Protein AF-A0A1V1NQJ0-F1 (afdb_monomer_lite)

Structure (mmCIF, N/CA/C/O backbone):
data_AF-A0A1V1NQJ0-F1
#
_entry.id   AF-A0A1V1NQJ0-F1
#
loop_
_atom_site.group_PDB
_atom_site.id
_atom_site.type_symbol
_atom_site.label_atom_id
_atom_site.label_alt_id
_atom_site.label_comp_id
_atom_site.label_asym_id
_atom_site.label_entity_id
_atom_site.label_seq_id
_atom_site.pdbx_PDB_ins_code
_atom_site.Cartn_x
_atom_site.Cartn_y
_atom_site.Cartn_z
_atom_site.occupancy
_atom_site.B_iso_or_equiv
_atom_site.auth_seq_id
_atom_site.auth_comp_id
_atom_site.auth_asym_id
_atom_site.auth_atom_id
_atom_site.pdbx_PDB_model_num
ATOM 1 N N . MET A 1 1 ? -17.697 4.353 -6.370 1.00 32.78 1 MET A N 1
ATOM 2 C CA . MET A 1 1 ? -17.011 3.066 -6.567 1.00 32.78 1 MET A CA 1
ATOM 3 C C . MET A 1 1 ? -15.538 3.416 -6.629 1.00 32.78 1 MET A C 1
ATOM 5 O O . MET A 1 1 ? -15.213 4.325 -7.378 1.00 32.78 1 MET A O 1
ATOM 9 N N . PHE A 1 2 ? -14.697 2.880 -5.739 1.00 35.38 2 PHE A N 1
ATOM 10 C CA . PHE A 1 2 ? -13.250 3.011 -5.921 1.00 35.38 2 PHE A CA 1
ATOM 11 C C . PHE A 1 2 ? -12.925 2.095 -7.092 1.00 35.38 2 PHE A C 1
ATOM 13 O O . PHE A 1 2 ? -12.887 0.878 -6.918 1.00 35.38 2 PHE A O 1
ATOM 20 N N . ASP A 1 3 ? -12.835 2.669 -8.288 1.00 44.50 3 ASP A N 1
ATOM 21 C CA . ASP A 1 3 ? -12.303 1.939 -9.425 1.00 44.50 3 ASP A CA 1
ATOM 22 C C . ASP A 1 3 ? -10.892 1.516 -9.031 1.00 44.50 3 ASP A C 1
ATOM 24 O O . ASP A 1 3 ? -10.130 2.316 -8.481 1.00 44.50 3 ASP A O 1
ATOM 28 N N . MET A 1 4 ? -10.614 0.221 -9.190 1.00 48.53 4 MET A N 1
ATOM 29 C CA . MET A 1 4 ? -9.307 -0.381 -8.953 1.00 48.53 4 MET A CA 1
ATOM 30 C C . MET A 1 4 ? -8.278 0.580 -9.540 1.00 48.53 4 MET A C 1
ATOM 32 O O . MET A 1 4 ? -8.363 0.8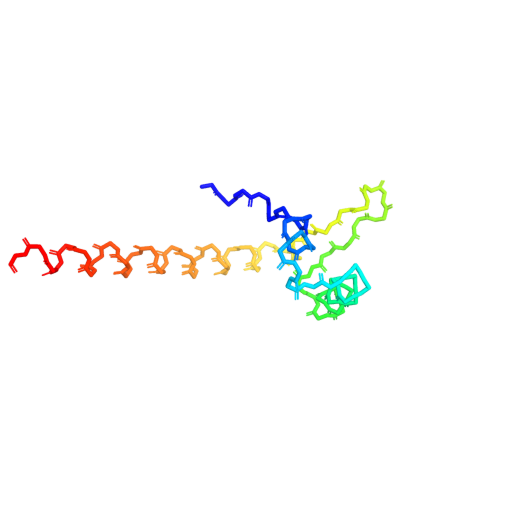61 -10.734 1.00 48.53 4 MET A O 1
ATOM 36 N N . ILE A 1 5 ? -7.425 1.179 -8.694 1.00 55.41 5 ILE A N 1
ATOM 37 C CA . ILE A 1 5 ? -6.436 2.162 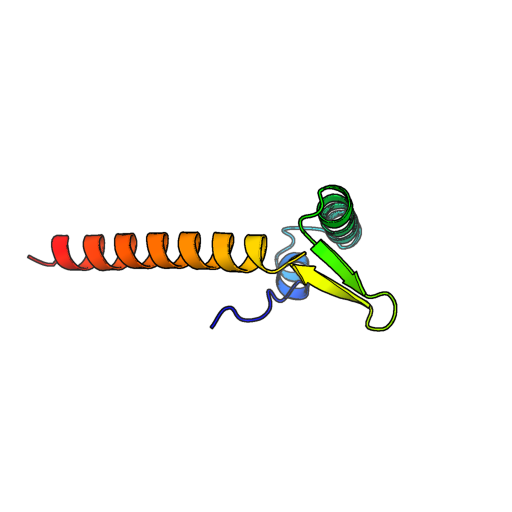-9.148 1.00 55.41 5 ILE A CA 1
ATOM 38 C C . ILE A 1 5 ? -5.727 1.494 -10.312 1.00 55.41 5 ILE A C 1
ATOM 40 O O . ILE A 1 5 ? -5.069 0.471 -10.118 1.00 55.41 5 ILE A O 1
ATOM 44 N N . ASP A 1 6 ? -5.940 2.009 -11.523 1.00 63.16 6 ASP A N 1
ATOM 45 C CA . ASP A 1 6 ? -5.285 1.452 -12.688 1.00 63.16 6 ASP A CA 1
ATOM 46 C C . ASP A 1 6 ? -3.818 1.826 -12.540 1.00 63.16 6 ASP A C 1
ATOM 48 O O . ASP A 1 6 ? -3.400 2.920 -12.907 1.00 63.16 6 ASP A O 1
ATOM 52 N N . LEU A 1 7 ? -3.036 0.948 -11.921 1.00 65.69 7 LEU A N 1
ATOM 53 C CA . LEU A 1 7 ? -1.608 1.141 -11.702 1.00 65.69 7 LEU A CA 1
ATOM 54 C C . LEU A 1 7 ? -0.889 1.414 -13.036 1.00 65.69 7 LEU A C 1
ATOM 56 O O . LEU A 1 7 ? 0.109 2.131 -13.059 1.00 65.69 7 LEU A O 1
ATOM 60 N N . ARG A 1 8 ? -1.452 0.957 -14.170 1.00 63.28 8 ARG A N 1
ATOM 61 C CA . ARG A 1 8 ? -0.944 1.277 -15.514 1.00 63.28 8 ARG A CA 1
ATOM 62 C C . ARG A 1 8 ? -1.097 2.756 -15.846 1.00 63.28 8 ARG A C 1
ATOM 64 O O . ARG A 1 8 ? -0.258 3.308 -16.550 1.00 63.28 8 ARG A O 1
ATOM 71 N N . SER A 1 9 ? -2.128 3.415 -15.322 1.00 67.31 9 SER A N 1
ATOM 72 C CA . SER A 1 9 ? -2.327 4.854 -15.500 1.00 67.31 9 SER A CA 1
ATOM 73 C C . SER A 1 9 ? -1.243 5.683 -14.796 1.00 67.31 9 SER A C 1
ATOM 75 O O . SER A 1 9 ? -0.846 6.713 -15.335 1.00 67.31 9 SER A O 1
ATOM 77 N N . LEU A 1 10 ? -0.687 5.206 -13.673 1.00 66.12 10 LEU A N 1
ATOM 78 C CA . LEU A 1 10 ? 0.413 5.870 -12.953 1.00 66.12 10 LEU A CA 1
ATOM 79 C C . LEU A 1 10 ? 1.738 5.815 -13.730 1.00 66.12 10 LEU A C 1
ATOM 81 O O . LEU A 1 10 ? 2.482 6.798 -13.754 1.00 66.12 10 LEU A O 1
ATOM 85 N N . ILE A 1 11 ? 1.990 4.697 -14.421 1.00 66.69 11 ILE A N 1
ATOM 86 C CA . ILE A 1 11 ? 3.114 4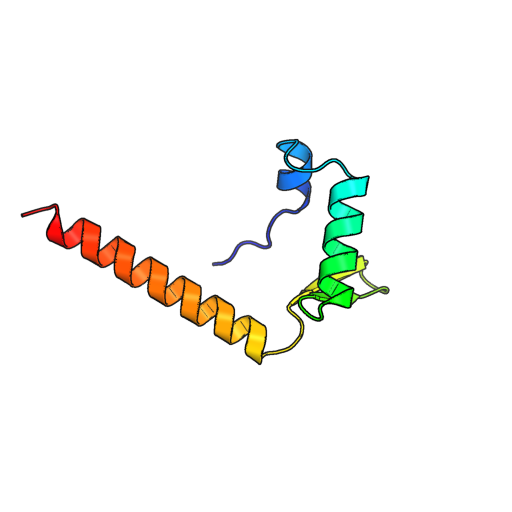.539 -15.359 1.00 66.69 11 ILE A CA 1
ATOM 87 C C . ILE A 1 11 ? 2.893 5.424 -16.592 1.00 66.69 11 ILE A C 1
ATOM 89 O O . ILE A 1 11 ? 3.773 6.177 -17.012 1.00 66.69 11 ILE A O 1
ATOM 93 N N . HIS A 1 12 ? 1.686 5.391 -17.162 1.00 65.25 12 HIS A N 1
ATOM 94 C CA . HIS A 1 12 ? 1.356 6.129 -18.383 1.00 65.25 12 HIS A CA 1
ATOM 95 C C . HIS A 1 12 ? 1.398 7.656 -18.190 1.00 65.25 12 HIS A C 1
ATOM 97 O O . HIS A 1 12 ? 1.723 8.395 -19.119 1.00 65.25 12 HIS A O 1
ATOM 103 N N . GLN A 1 13 ? 1.119 8.143 -16.979 1.00 75.81 13 GLN A N 1
ATOM 104 C CA . GLN A 1 13 ? 1.242 9.557 -16.609 1.00 75.81 13 GLN A CA 1
ATOM 105 C C . GLN A 1 13 ? 2.680 9.968 -16.238 1.00 75.81 13 GLN A C 1
ATOM 107 O O . GLN A 1 13 ? 2.900 11.119 -15.861 1.00 75.81 13 GLN A O 1
ATOM 112 N N . LYS A 1 14 ? 3.667 9.061 -16.363 1.00 66.44 14 LYS A N 1
ATOM 113 C CA . LYS A 1 14 ? 5.076 9.249 -15.962 1.00 66.44 14 LYS A CA 1
ATOM 114 C C . LYS A 1 14 ? 5.258 9.702 -14.509 1.00 66.44 14 LYS A C 1
ATOM 116 O O . LYS A 1 14 ? 6.282 10.290 -14.169 1.00 66.44 14 LYS A O 1
ATOM 121 N N . THR A 1 15 ? 4.272 9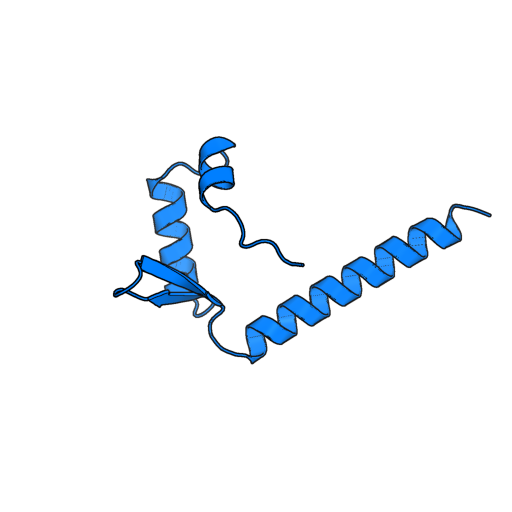.456 -13.650 1.00 70.62 15 THR A N 1
ATOM 122 C CA . THR A 1 15 ? 4.382 9.763 -12.218 1.00 70.62 15 THR A CA 1
ATOM 123 C C . THR A 1 15 ? 5.367 8.808 -11.546 1.00 70.62 15 THR A C 1
ATOM 125 O O . THR A 1 15 ? 6.068 9.205 -10.623 1.00 70.62 15 THR A O 1
ATOM 128 N N . PHE A 1 16 ? 5.463 7.586 -12.070 1.00 68.94 16 PHE A N 1
ATOM 129 C CA . PHE A 1 16 ? 6.453 6.579 -11.711 1.00 68.94 16 PHE A CA 1
ATOM 130 C C . PHE A 1 16 ? 6.991 5.924 -12.990 1.00 68.94 16 PHE A C 1
ATOM 132 O O . PHE A 1 16 ? 6.235 5.746 -13.947 1.00 68.94 16 PHE A O 1
ATOM 139 N N . ASP A 1 17 ? 8.278 5.569 -13.022 1.00 79.25 17 ASP A N 1
ATOM 140 C CA . ASP A 1 17 ? 8.746 4.542 -13.961 1.00 79.25 17 ASP A CA 1
ATOM 141 C C . ASP A 1 17 ? 8.392 3.139 -13.428 1.00 79.25 17 ASP A C 1
ATOM 143 O O . ASP A 1 17 ? 8.012 2.989 -12.262 1.00 79.25 17 ASP A O 1
ATOM 147 N N . ASP A 1 18 ? 8.486 2.112 -14.277 1.00 76.00 18 ASP A N 1
ATOM 148 C CA . ASP A 1 18 ? 8.105 0.739 -13.913 1.00 76.00 18 ASP A CA 1
ATOM 149 C C . ASP A 1 18 ? 8.878 0.195 -12.696 1.00 76.00 18 ASP A C 1
ATOM 151 O O . ASP A 1 18 ? 8.319 -0.545 -11.885 1.00 76.00 18 ASP A O 1
ATOM 155 N N . ILE A 1 19 ? 10.153 0.568 -12.547 1.00 84.94 19 ILE A N 1
ATOM 156 C CA . ILE A 1 19 ? 11.017 0.132 -11.444 1.00 84.94 19 ILE A CA 1
ATOM 157 C C . ILE A 1 19 ? 10.611 0.857 -10.161 1.00 84.94 19 ILE A C 1
ATOM 159 O O . ILE A 1 19 ? 10.440 0.222 -9.124 1.00 84.94 19 ILE A O 1
ATOM 163 N N . MET A 1 20 ? 10.394 2.171 -10.237 1.00 85.44 20 MET A N 1
ATOM 164 C CA . MET A 1 20 ? 9.963 2.982 -9.101 1.00 85.44 20 MET A CA 1
ATOM 165 C C . MET A 1 20 ? 8.593 2.554 -8.577 1.00 85.44 20 MET A C 1
ATOM 167 O O . MET A 1 20 ? 8.392 2.510 -7.365 1.00 85.44 20 MET A O 1
ATOM 171 N N . LEU A 1 21 ? 7.651 2.221 -9.466 1.00 84.00 21 LEU A N 1
ATOM 172 C CA . LEU A 1 21 ? 6.337 1.743 -9.044 1.00 84.00 21 LEU A CA 1
ATOM 173 C C . LEU A 1 21 ? 6.445 0.393 -8.328 1.00 84.00 21 LEU A C 1
ATOM 175 O O . LEU A 1 21 ? 5.803 0.192 -7.299 1.00 84.00 21 LEU A O 1
ATOM 179 N N . LEU A 1 22 ? 7.248 -0.531 -8.861 1.00 86.38 22 LEU A N 1
ATOM 180 C CA . LEU A 1 22 ? 7.447 -1.841 -8.248 1.00 86.38 22 LEU A CA 1
ATOM 181 C C . LEU A 1 22 ? 8.107 -1.727 -6.867 1.00 86.38 22 LEU A C 1
ATOM 183 O O . LEU A 1 22 ? 7.656 -2.379 -5.923 1.00 86.38 22 LEU A O 1
ATOM 187 N N . ASP A 1 23 ? 9.136 -0.889 -6.735 1.00 90.38 23 ASP A N 1
ATOM 188 C CA . ASP A 1 23 ? 9.803 -0.637 -5.455 1.00 90.38 23 ASP A CA 1
ATOM 189 C C . ASP A 1 23 ? 8.840 -0.039 -4.428 1.00 90.38 23 ASP A C 1
ATOM 191 O O . ASP A 1 23 ? 8.799 -0.500 -3.287 1.00 90.38 23 ASP A O 1
ATOM 195 N N . GLU A 1 24 ? 8.002 0.916 -4.834 1.00 88.44 24 GLU A N 1
ATOM 196 C CA . GLU A 1 24 ? 7.021 1.518 -3.932 1.00 88.44 24 GLU A CA 1
ATOM 197 C C . GLU A 1 24 ? 5.943 0.511 -3.505 1.00 88.44 24 GLU A C 1
ATOM 199 O O . GLU A 1 24 ? 5.610 0.414 -2.325 1.00 88.44 24 GLU A O 1
ATOM 204 N N . LEU A 1 25 ? 5.434 -0.317 -4.423 1.00 88.75 25 LEU A N 1
ATOM 205 C CA . LEU A 1 25 ? 4.478 -1.372 -4.074 1.00 88.75 25 LEU A CA 1
ATOM 206 C C . LEU A 1 25 ? 5.087 -2.391 -3.100 1.00 88.75 25 LEU A C 1
ATOM 208 O O . LEU A 1 25 ? 4.431 -2.801 -2.141 1.00 88.75 25 LEU A O 1
ATOM 212 N N . ASN A 1 26 ? 6.350 -2.768 -3.301 1.00 90.19 26 ASN A N 1
ATOM 213 C CA . ASN A 1 26 ? 7.068 -3.656 -2.388 1.00 90.19 26 ASN A CA 1
ATOM 214 C C . ASN A 1 26 ? 7.301 -3.005 -1.021 1.00 90.19 26 ASN A C 1
ATOM 216 O O . ASN A 1 26 ? 7.144 -3.661 0.010 1.00 90.19 26 ASN A O 1
ATOM 220 N N . HIS A 1 27 ? 7.620 -1.714 -0.993 1.00 92.75 27 HIS A N 1
ATOM 221 C CA . HIS A 1 27 ? 7.751 -0.946 0.238 1.00 92.75 27 HIS A CA 1
ATOM 222 C C . HIS A 1 27 ? 6.423 -0.896 1.012 1.00 92.75 27 HIS A C 1
ATOM 224 O O . HIS A 1 27 ? 6.396 -1.148 2.217 1.00 92.75 27 HIS A O 1
ATOM 230 N N . LEU A 1 28 ? 5.294 -0.695 0.327 1.00 90.62 28 LEU A N 1
ATOM 231 C CA . LEU A 1 28 ? 3.963 -0.736 0.940 1.00 90.62 28 LEU A CA 1
ATOM 232 C C . LEU A 1 28 ? 3.600 -2.122 1.495 1.00 90.62 28 LEU A C 1
ATOM 234 O O . LEU A 1 28 ? 2.913 -2.204 2.515 1.00 90.62 28 LEU A O 1
ATOM 238 N N . VAL A 1 29 ? 4.086 -3.207 0.885 1.00 89.88 29 VAL A N 1
ATOM 239 C CA . VAL A 1 29 ? 3.967 -4.558 1.462 1.00 89.88 29 VAL A CA 1
ATOM 240 C C . VAL A 1 29 ? 4.790 -4.678 2.748 1.00 89.88 29 VAL A C 1
ATOM 242 O O . VAL A 1 29 ? 4.284 -5.161 3.759 1.00 89.88 29 VAL A O 1
ATOM 245 N N . GLN A 1 30 ? 6.034 -4.190 2.757 1.00 93.00 30 GLN A N 1
ATOM 246 C CA . GLN A 1 30 ? 6.899 -4.216 3.948 1.00 93.00 30 GLN A CA 1
ATOM 247 C C . GLN A 1 30 ? 6.323 -3.406 5.117 1.00 93.00 30 GLN A C 1
ATOM 249 O O . GLN A 1 30 ? 6.454 -3.799 6.277 1.00 93.00 30 GLN A O 1
ATOM 254 N N . LEU A 1 31 ? 5.652 -2.294 4.816 1.00 91.75 31 LEU A N 1
ATOM 255 C CA . LEU A 1 31 ? 4.979 -1.447 5.800 1.00 91.75 31 LEU A CA 1
ATOM 256 C C . LEU A 1 31 ? 3.626 -2.005 6.278 1.00 91.75 31 LEU A C 1
ATOM 258 O O . LEU A 1 31 ? 2.983 -1.397 7.132 1.00 91.75 31 LEU A O 1
ATOM 262 N N . ASN A 1 32 ? 3.206 -3.165 5.772 1.00 88.75 32 ASN A N 1
ATOM 263 C CA . ASN A 1 32 ? 1.907 -3.787 6.015 1.00 88.75 32 ASN A CA 1
ATOM 264 C C . ASN A 1 32 ? 0.695 -2.961 5.539 1.00 88.75 32 ASN A C 1
ATOM 266 O O . ASN A 1 32 ? -0.393 -3.065 6.110 1.00 88.75 32 ASN A O 1
ATOM 270 N N . TYR A 1 33 ? 0.875 -2.133 4.503 1.00 87.31 33 TYR A N 1
ATOM 271 C CA . TYR A 1 33 ? -0.225 -1.448 3.816 1.00 87.31 33 TYR A CA 1
ATOM 272 C C . TYR A 1 33 ? -0.874 -2.343 2.747 1.00 87.31 33 TYR A C 1
ATOM 274 O O . TYR A 1 33 ? -2.089 -2.296 2.523 1.00 87.31 33 TYR A O 1
ATOM 282 N N . LEU A 1 34 ? -0.070 -3.189 2.100 1.00 89.44 34 LEU A N 1
ATOM 283 C CA . LEU A 1 34 ? -0.510 -4.082 1.033 1.00 89.44 34 LEU A CA 1
ATOM 284 C C . LEU A 1 34 ? -0.145 -5.542 1.315 1.00 89.44 34 LEU A C 1
ATOM 286 O O . LEU A 1 34 ? 0.871 -5.845 1.930 1.00 89.44 34 LEU A O 1
ATOM 290 N N . SER A 1 35 ? -0.952 -6.460 0.795 1.00 88.44 35 SER A N 1
ATOM 291 C CA . SER A 1 35 ? -0.613 -7.868 0.625 1.00 88.44 35 SER A CA 1
ATOM 292 C C . SER A 1 35 ? -0.398 -8.170 -0.857 1.00 88.44 35 SER A C 1
ATOM 294 O O . SER A 1 35 ? -1.171 -7.732 -1.709 1.00 88.44 35 SER A O 1
ATOM 296 N N . PHE A 1 36 ? 0.653 -8.932 -1.163 1.00 88.25 36 PHE A N 1
ATOM 297 C CA . PHE A 1 36 ? 0.934 -9.415 -2.514 1.00 88.25 36 PHE A CA 1
ATOM 298 C C . PHE A 1 36 ? 0.497 -10.877 -2.664 1.00 88.25 36 PHE A C 1
ATOM 300 O O . PHE A 1 36 ? 0.886 -11.733 -1.866 1.00 88.25 36 PHE A O 1
ATOM 307 N N . SER A 1 37 ? -0.307 -11.160 -3.689 1.00 86.94 37 SER A N 1
ATOM 308 C CA . SER A 1 37 ? -0.722 -12.508 -4.082 1.00 86.94 37 SER A CA 1
ATOM 309 C C . SER A 1 37 ? 0.213 -13.030 -5.177 1.00 86.94 37 SER A C 1
ATOM 311 O O . SER A 1 37 ? 0.067 -12.631 -6.332 1.00 86.94 37 SER A O 1
ATOM 313 N N . PRO A 1 38 ? 1.145 -13.955 -4.883 1.00 84.31 38 PRO A N 1
ATOM 314 C CA . PRO A 1 38 ? 2.073 -14.467 -5.893 1.00 84.31 38 PRO A CA 1
ATOM 315 C C . PRO A 1 38 ? 1.384 -15.326 -6.962 1.00 84.31 38 PRO A C 1
ATOM 317 O O . PRO A 1 38 ? 1.930 -15.518 -8.042 1.00 84.31 38 PRO A O 1
ATOM 320 N N . THR A 1 39 ? 0.192 -15.860 -6.676 1.00 89.62 39 THR A N 1
ATOM 321 C CA . THR A 1 39 ? -0.560 -16.706 -7.615 1.00 89.62 39 THR A CA 1
ATOM 322 C C . THR A 1 39 ? -1.273 -15.889 -8.688 1.00 89.62 39 THR A C 1
ATOM 324 O O . THR A 1 39 ? -1.416 -16.361 -9.812 1.00 89.62 39 THR A O 1
ATOM 327 N N . THR A 1 40 ? -1.724 -14.679 -8.352 1.00 85.69 40 THR A N 1
ATOM 328 C CA . THR A 1 40 ? -2.446 -13.798 -9.285 1.00 85.69 40 THR A CA 1
ATOM 329 C C . THR A 1 40 ? -1.642 -12.563 -9.686 1.00 85.69 40 THR A C 1
ATOM 331 O O . THR A 1 40 ? -2.058 -11.837 -10.580 1.00 85.69 40 THR A O 1
ATOM 334 N N . SER A 1 41 ? -0.471 -12.356 -9.073 1.00 83.69 41 SER A N 1
ATOM 335 C CA . SER A 1 41 ? 0.369 -11.163 -9.219 1.00 83.69 41 SER A CA 1
ATOM 336 C C . SER A 1 41 ? -0.363 -9.861 -8.872 1.00 83.69 41 SER A C 1
ATOM 338 O O . SER A 1 41 ? -0.087 -8.816 -9.457 1.00 83.69 41 SER A O 1
ATOM 340 N N . ASP A 1 42 ? -1.280 -9.922 -7.903 1.00 85.00 42 ASP A N 1
ATOM 341 C CA . ASP A 1 42 ? -2.087 -8.778 -7.477 1.00 85.00 42 ASP A CA 1
ATOM 342 C C . ASP A 1 42 ? -1.632 -8.217 -6.130 1.00 85.00 42 ASP A C 1
ATOM 344 O O . ASP A 1 42 ? -1.230 -8.958 -5.228 1.00 85.00 42 ASP A O 1
ATOM 348 N N . TYR A 1 43 ? -1.800 -6.905 -5.972 1.00 85.31 43 TYR A N 1
ATOM 349 C CA . TYR A 1 43 ? -1.658 -6.198 -4.703 1.00 85.31 43 TYR A CA 1
ATOM 350 C C . TYR A 1 43 ? -3.039 -5.831 -4.150 1.00 85.31 43 TYR A C 1
ATOM 352 O O . TYR A 1 43 ? -3.900 -5.340 -4.881 1.00 85.31 43 TYR A O 1
ATOM 360 N N . GLN A 1 44 ? -3.262 -6.053 -2.855 1.00 85.25 44 GLN A N 1
ATOM 361 C CA . GLN A 1 44 ? -4.525 -5.749 -2.173 1.00 85.25 44 GLN A CA 1
ATOM 362 C C . GLN A 1 44 ? -4.268 -5.058 -0.834 1.00 85.25 44 GLN A C 1
ATOM 364 O O . GLN A 1 44 ? -3.203 -5.217 -0.253 1.00 85.25 44 GLN A O 1
ATOM 369 N N . LEU A 1 45 ? -5.239 -4.299 -0.319 1.00 87.94 45 LEU A N 1
ATOM 370 C CA . LEU A 1 45 ? -5.121 -3.704 1.015 1.00 87.94 45 LEU A CA 1
ATOM 371 C C . LEU A 1 45 ? -5.041 -4.792 2.086 1.00 87.94 45 LEU A C 1
ATOM 373 O O . LEU A 1 45 ? -5.871 -5.704 2.127 1.00 87.94 45 LEU A O 1
ATOM 377 N N . GLN A 1 46 ? -4.070 -4.665 2.986 1.00 86.25 46 GLN A N 1
ATOM 378 C CA . GLN A 1 46 ? -3.876 -5.658 4.031 1.00 86.25 46 GLN A CA 1
ATOM 379 C C . GLN A 1 46 ? -4.885 -5.489 5.176 1.00 86.25 46 GLN A C 1
ATOM 381 O O . GLN A 1 46 ? -4.794 -4.598 6.016 1.00 86.25 46 GLN A O 1
ATOM 386 N N . GLY A 1 47 ? -5.829 -6.420 5.258 1.00 85.00 47 GLY A N 1
ATOM 387 C CA . GLY A 1 47 ? -6.748 -6.528 6.386 1.00 85.00 47 GLY A CA 1
ATOM 388 C C . GLY A 1 47 ? -7.887 -5.500 6.396 1.00 85.00 47 GLY A C 1
ATOM 389 O O . GLY A 1 47 ? -7.817 -4.391 5.865 1.00 85.00 47 GLY A O 1
ATOM 390 N N . ASN A 1 48 ? -8.976 -5.888 7.059 1.00 82.88 48 ASN A N 1
ATOM 391 C CA . ASN A 1 48 ? -10.237 -5.144 7.036 1.00 82.88 48 ASN A CA 1
ATOM 392 C C . ASN A 1 48 ? -10.133 -3.761 7.694 1.00 82.88 48 ASN A C 1
ATOM 394 O O . ASN A 1 48 ? -10.781 -2.817 7.251 1.00 82.88 48 ASN A O 1
ATOM 398 N N . SER A 1 49 ? -9.310 -3.615 8.735 1.00 83.19 49 SER A N 1
ATOM 399 C CA . SER A 1 49 ? -9.180 -2.353 9.473 1.00 83.19 49 SER A CA 1
ATOM 400 C C . SER A 1 49 ? -8.647 -1.219 8.600 1.00 83.19 49 SER A C 1
ATOM 402 O O . SER A 1 49 ? -9.144 -0.098 8.683 1.00 83.19 49 SER A O 1
ATOM 404 N N . MET A 1 50 ? -7.677 -1.507 7.732 1.00 81.56 50 MET A N 1
ATOM 405 C CA . MET A 1 50 ? -7.137 -0.510 6.812 1.00 81.56 50 MET A CA 1
ATOM 406 C C . MET A 1 50 ? -8.146 -0.127 5.738 1.00 81.56 50 MET A C 1
ATOM 408 O O . MET A 1 50 ? -8.350 1.057 5.476 1.00 81.56 50 MET A O 1
ATOM 412 N N . PHE A 1 51 ? -8.826 -1.129 5.174 1.00 82.75 51 PHE A N 1
ATOM 413 C CA . PHE A 1 51 ? -9.904 -0.911 4.219 1.00 82.75 51 PHE A CA 1
ATOM 414 C C . PHE A 1 51 ? -10.983 0.019 4.797 1.00 82.75 51 PHE A C 1
ATOM 416 O O . PHE A 1 51 ? -11.306 1.045 4.196 1.00 82.75 51 PHE A O 1
ATOM 423 N N . TYR A 1 52 ? -11.489 -0.279 5.998 1.00 82.69 52 TYR A N 1
ATOM 424 C CA . TYR A 1 52 ? -12.507 0.551 6.646 1.00 82.69 52 TYR A CA 1
ATOM 425 C C . TYR A 1 52 ? -11.976 1.924 7.074 1.00 82.69 52 TYR A C 1
ATOM 427 O O . TYR A 1 52 ? -12.705 2.912 6.986 1.00 82.69 52 TYR A O 1
ATOM 435 N N . GLY A 1 53 ? -10.712 2.020 7.495 1.00 83.88 53 GLY A N 1
ATOM 436 C CA . GLY A 1 53 ? -10.069 3.294 7.817 1.00 83.88 53 GLY A CA 1
ATOM 437 C C . GLY A 1 53 ? -10.034 4.246 6.619 1.00 83.88 53 GLY A C 1
ATOM 438 O O . GLY A 1 53 ? -10.489 5.386 6.719 1.00 83.88 53 GLY A O 1
ATOM 439 N N . LEU A 1 54 ? -9.574 3.756 5.465 1.00 85.69 54 LEU A N 1
ATOM 440 C CA . LEU A 1 54 ? -9.536 4.527 4.218 1.00 85.69 54 LEU A CA 1
ATOM 441 C C . LEU A 1 54 ? -10.940 4.863 3.709 1.00 85.69 54 LEU A C 1
ATOM 443 O O . LEU A 1 54 ? -11.188 5.990 3.282 1.00 85.69 54 LEU A O 1
ATOM 447 N N . GLN A 1 55 ? -11.881 3.922 3.812 1.00 86.69 55 GLN A N 1
ATOM 448 C CA . GLN A 1 55 ? -13.277 4.164 3.457 1.00 86.69 55 GLN A CA 1
ATOM 449 C C . GLN A 1 55 ? -13.887 5.289 4.307 1.00 86.69 55 GLN A C 1
ATOM 451 O O . GLN A 1 55 ? -14.544 6.183 3.773 1.00 86.69 55 GLN A O 1
ATOM 456 N N . ASN A 1 56 ? -13.643 5.289 5.618 1.00 87.81 56 ASN A N 1
ATOM 457 C CA . ASN A 1 56 ? -14.128 6.333 6.520 1.00 87.81 56 ASN A CA 1
ATOM 458 C C . ASN A 1 56 ? -13.500 7.695 6.216 1.00 87.81 56 ASN A C 1
ATOM 460 O O . ASN A 1 56 ? -14.208 8.704 6.192 1.00 87.81 56 ASN A O 1
ATOM 464 N N . LEU A 1 57 ? -12.195 7.724 5.942 1.00 86.94 57 LEU A N 1
ATOM 465 C CA . LEU A 1 57 ? -11.478 8.9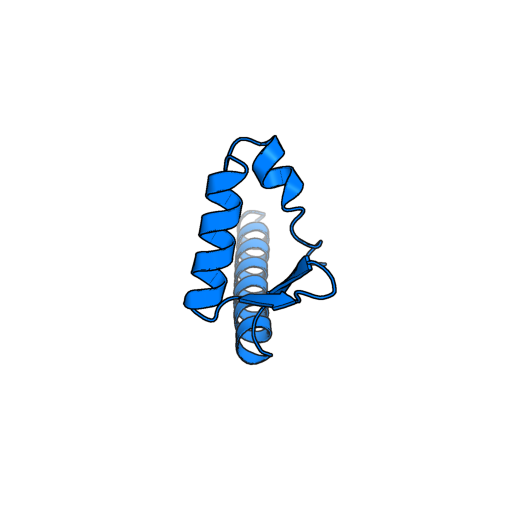36 5.556 1.00 86.94 57 LEU A CA 1
ATOM 466 C C . LEU A 1 57 ? -12.043 9.521 4.253 1.00 86.94 57 LEU A C 1
ATOM 468 O O . LEU A 1 57 ? -12.389 10.701 4.208 1.00 86.94 57 LEU A O 1
ATOM 472 N N . TRP A 1 58 ? -12.245 8.685 3.232 1.00 86.62 58 TRP A N 1
ATOM 473 C CA . TRP A 1 58 ? -12.883 9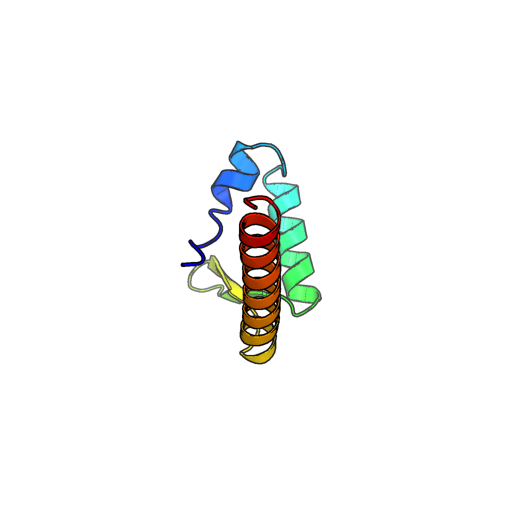.081 1.975 1.00 86.62 58 TRP A CA 1
ATOM 474 C C . TRP A 1 58 ? -14.301 9.628 2.178 1.00 86.62 58 TRP A C 1
ATOM 476 O O . TRP A 1 58 ? -14.638 10.696 1.666 1.00 86.62 58 TRP A O 1
ATOM 486 N N . ASN A 1 59 ? -15.125 8.940 2.973 1.00 86.69 59 ASN A N 1
ATOM 487 C CA . ASN A 1 59 ? -16.479 9.391 3.301 1.00 86.69 59 ASN A CA 1
ATOM 488 C C . ASN A 1 59 ? -16.464 10.758 4.008 1.00 86.69 59 ASN A C 1
ATOM 490 O O . ASN A 1 59 ? -17.306 11.616 3.728 1.00 86.69 59 ASN A O 1
ATOM 494 N N . GLY A 1 60 ? -15.486 10.983 4.891 1.00 88.38 60 GLY A N 1
ATOM 495 C CA . GLY A 1 60 ? -15.240 12.273 5.530 1.00 88.38 60 GLY A CA 1
ATOM 496 C C . GLY A 1 60 ? -14.929 13.372 4.515 1.00 88.38 60 GLY A C 1
ATOM 497 O O . GLY A 1 60 ? -15.597 14.407 4.514 1.00 88.38 60 GLY A O 1
ATOM 498 N N . PHE A 1 61 ? -13.990 13.123 3.597 1.00 84.19 61 PHE A N 1
ATOM 499 C CA . PHE A 1 61 ? -13.670 14.052 2.509 1.00 84.19 61 PHE A CA 1
ATOM 500 C C . PHE A 1 61 ? -14.900 14.385 1.660 1.00 84.19 61 PHE A C 1
ATOM 502 O O . PHE A 1 61 ? -15.210 15.559 1.462 1.00 84.19 61 PHE A O 1
ATOM 509 N N . GLN A 1 62 ? -15.661 13.380 1.218 1.00 82.56 62 GLN A N 1
ATOM 510 C CA . GLN A 1 62 ? -16.877 13.605 0.430 1.00 82.56 62 GLN A CA 1
ATOM 511 C C . GLN A 1 62 ? -17.905 14.471 1.167 1.00 82.56 62 GLN A C 1
ATOM 513 O O . GLN A 1 62 ? -18.566 15.307 0.547 1.00 82.56 62 GLN A O 1
ATOM 518 N N . LYS A 1 63 ? -18.042 14.294 2.485 1.00 83.75 63 LYS A N 1
ATOM 519 C CA . LYS A 1 63 ? -18.937 15.111 3.310 1.00 83.75 63 LYS A CA 1
ATOM 520 C C . LYS A 1 63 ? -18.487 16.574 3.350 1.00 83.75 63 LYS A C 1
ATOM 522 O O . LYS A 1 63 ? -19.332 17.454 3.212 1.00 83.75 63 LYS A O 1
ATOM 527 N N . ILE A 1 64 ? -17.182 16.828 3.483 1.00 82.25 64 ILE A N 1
ATOM 528 C CA . ILE A 1 64 ? -16.604 18.182 3.472 1.00 82.25 64 ILE A CA 1
ATOM 529 C C . ILE A 1 64 ? -16.844 18.861 2.119 1.00 82.25 64 ILE A C 1
ATOM 531 O O . ILE A 1 64 ? -17.376 19.969 2.085 1.00 82.25 64 ILE A O 1
ATOM 535 N N . PHE A 1 65 ? -16.529 18.188 1.009 1.00 76.69 65 PHE A N 1
ATOM 536 C CA . PHE A 1 65 ? -16.725 18.750 -0.332 1.00 76.69 65 PHE A CA 1
ATOM 537 C C . PHE A 1 65 ? -18.197 19.058 -0.626 1.00 76.69 65 PHE A C 1
ATOM 539 O O . PHE A 1 65 ? -18.517 20.145 -1.104 1.00 76.69 65 PHE A O 1
ATOM 546 N N . LYS A 1 66 ? -19.119 18.145 -0.286 1.00 74.75 66 LYS A N 1
ATOM 547 C CA . LYS A 1 66 ? -20.561 18.400 -0.439 1.00 74.75 66 LYS A CA 1
ATOM 548 C C . LYS A 1 66 ? -21.023 19.584 0.410 1.00 74.75 66 LYS A C 1
ATOM 550 O O . LYS A 1 66 ? -21.834 20.376 -0.053 1.00 74.75 66 LYS A O 1
ATOM 555 N N . HIS A 1 67 ? -20.504 19.719 1.628 1.00 69.56 67 HIS A N 1
ATOM 556 C CA . HIS A 1 67 ? -20.850 20.832 2.504 1.00 69.56 67 HIS A CA 1
ATOM 557 C C . HIS A 1 67 ? -20.332 22.178 1.969 1.00 69.56 67 HIS A C 1
ATOM 559 O O . HIS A 1 67 ? -21.096 23.136 1.931 1.00 69.56 67 HIS A O 1
ATOM 565 N N . GLN A 1 68 ? -19.089 22.251 1.478 1.00 61.28 68 GLN A N 1
ATOM 566 C CA . GLN A 1 68 ? -18.531 23.478 0.886 1.00 61.28 68 GLN A CA 1
ATOM 567 C C . GLN A 1 68 ? -19.284 23.944 -0.365 1.00 61.28 68 GLN A C 1
ATOM 569 O O . GLN A 1 68 ? -19.477 25.143 -0.542 1.00 61.28 68 GLN A O 1
ATOM 574 N N . ILE A 1 69 ? -19.748 23.023 -1.215 1.00 62.97 69 ILE A N 1
ATOM 575 C CA . ILE A 1 69 ? -20.550 23.387 -2.393 1.00 62.97 69 ILE A CA 1
ATOM 576 C C . ILE A 1 69 ? -21.889 23.997 -1.959 1.00 62.97 69 ILE A C 1
ATOM 578 O O . ILE A 1 69 ? -22.267 25.053 -2.455 1.00 62.97 69 ILE A O 1
ATOM 582 N N . VAL A 1 70 ? -22.583 23.386 -0.992 1.00 61.28 70 VAL A N 1
ATOM 583 C CA . VAL A 1 70 ? -23.878 23.895 -0.504 1.00 61.28 70 VAL A CA 1
ATOM 584 C C . VAL A 1 70 ? -23.740 25.278 0.142 1.00 61.28 70 VAL A C 1
ATOM 586 O O . VAL A 1 70 ? -24.597 26.125 -0.076 1.00 61.28 70 VAL A O 1
ATOM 589 N N . VAL A 1 71 ? -22.661 25.534 0.888 1.00 61.53 71 VAL A N 1
ATOM 590 C CA . VAL A 1 71 ? -22.425 26.836 1.541 1.00 61.53 71 VAL A CA 1
ATOM 591 C C . VAL A 1 71 ? -22.066 27.941 0.536 1.00 61.53 71 VAL A C 1
ATOM 593 O O . VAL A 1 71 ? -22.442 29.084 0.750 1.00 61.53 71 VAL A O 1
ATOM 596 N N . ASN A 1 72 ? -21.409 27.618 -0.582 1.00 56.25 72 ASN A N 1
ATOM 597 C CA . ASN A 1 72 ? -21.017 28.601 -1.606 1.00 56.25 72 ASN A CA 1
ATOM 598 C C . ASN A 1 72 ? -22.107 28.893 -2.661 1.00 56.25 72 ASN A C 1
ATOM 600 O O . ASN A 1 72 ? -21.838 29.614 -3.619 1.00 56.25 72 ASN A O 1
ATOM 604 N N . THR A 1 73 ? -23.309 28.318 -2.525 1.00 53.66 73 THR A N 1
ATOM 605 C CA . THR A 1 73 ? -24.421 28.494 -3.486 1.00 53.66 73 THR A CA 1
ATOM 606 C C . THR A 1 73 ? -25.563 29.370 -2.931 1.00 53.66 73 THR A C 1
ATOM 608 O O . THR A 1 73 ? -26.640 29.412 -3.523 1.00 53.66 73 THR A O 1
ATOM 611 N N . PHE A 1 74 ? -25.343 30.081 -1.819 1.00 49.06 74 PHE A N 1
ATOM 612 C CA . PHE A 1 74 ? -26.278 31.057 -1.241 1.00 49.06 74 PHE A CA 1
ATOM 613 C C . PHE A 1 74 ? -25.605 32.409 -1.018 1.00 49.06 74 PHE A C 1
ATOM 615 O O . PHE A 1 74 ? -24.445 32.412 -0.550 1.00 49.06 74 PHE A O 1
#

Foldseek 3Di:
DPDPPPLVVCCVVVVDPPVRSVVVLVVCVVVQQWDADPVVRDIDGHDDVNVVVVVVVVVVVVVVVVVVVVVVPD

Secondary structure (DSSP, 8-state):
------HHHHHHTTSS-HHHHHHHHHHHHHTTSEEEETTTTEEEESSHHHHHHHHHHHHHHHHHHHHHHHHTT-

Sequence (74 aa):
MFDMIDLRSLIHQKTFDDIMLLDELNHLVQLNYLSFSPTTSDYQLQGNSMFYGLQNLWNGFQKIFKHQIVVNTF

pLDDT: mean 77.3, std 14.02, range [32.78, 93.0]

Radius of gyration: 16.32 Å; chains: 1; bounding box: 37×48×28 Å

Organism: NCBI:txid890399